Protein AF-A0A7W1BLL1-F1 (afdb_monomer_lite)

Radius of gyration: 25.17 Å; chains: 1; bounding box: 63×31×67 Å

Secondary structure (DSSP, 8-state):
-HHHHHHHHHHHHHHHHHTSSHHHHHHHHHHHHHHHHHHHHHHHHHHHT-HHHHHHHS-TT-EEE-TTS-EEE--TTTTTT-HHHHHHHHHHHHHHHHTTTTTT--

Structure (mmCIF, N/CA/C/O backbone):
data_AF-A0A7W1BLL1-F1
#
_entry.id   AF-A0A7W1BLL1-F1
#
loop_
_atom_site.group_PDB
_atom_site.id
_atom_site.type_symbol
_atom_site.label_atom_id
_atom_site.label_alt_id
_atom_site.label_comp_id
_atom_site.label_asym_id
_atom_site.label_entity_id
_atom_site.label_seq_id
_atom_site.pdbx_PDB_ins_code
_atom_site.Cartn_x
_atom_site.Cartn_y
_atom_site.Cartn_z
_atom_site.occupancy
_atom_site.B_iso_or_equiv
_atom_site.auth_seq_id
_atom_site.auth_comp_id
_atom_site.auth_asym_id
_atom_site.auth_atom_id
_atom_site.pdbx_PDB_model_num
ATOM 1 N N . MET A 1 1 ? -47.502 3.746 47.857 1.00 53.97 1 MET A N 1
ATOM 2 C CA . MET A 1 1 ? -46.452 2.734 47.582 1.00 53.97 1 MET A CA 1
ATOM 3 C C . MET A 1 1 ? -46.431 2.256 46.126 1.00 53.97 1 MET A C 1
ATOM 5 O O . MET A 1 1 ? -45.357 2.237 45.549 1.00 53.97 1 MET A O 1
ATOM 9 N N . LYS A 1 2 ? -47.574 1.952 45.485 1.00 60.31 2 LYS A N 1
ATOM 10 C CA . LYS A 1 2 ? -47.631 1.492 44.075 1.00 60.31 2 LYS A CA 1
ATOM 11 C C . LYS A 1 2 ? -47.015 2.466 43.050 1.00 60.31 2 LYS A C 1
ATOM 13 O O . LYS A 1 2 ? 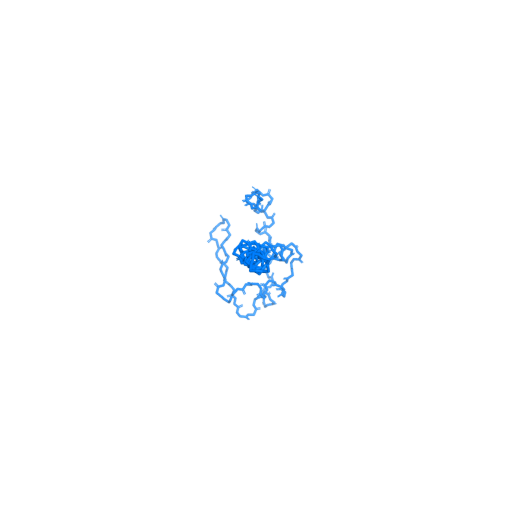-46.294 2.031 42.167 1.00 60.31 2 LYS A O 1
ATOM 18 N N . HIS A 1 3 ? -47.225 3.776 43.202 1.00 55.72 3 HIS A N 1
ATOM 19 C CA . HIS A 1 3 ? -46.685 4.794 42.281 1.00 55.72 3 HIS A CA 1
ATOM 20 C C . HIS A 1 3 ? -45.154 4.918 42.301 1.00 55.72 3 HIS A C 1
ATOM 22 O O . HIS A 1 3 ? -44.559 5.238 41.279 1.00 55.72 3 HIS A O 1
ATOM 28 N N . ILE A 1 4 ? -44.519 4.615 43.438 1.00 73.75 4 ILE A N 1
ATOM 29 C CA . ILE A 1 4 ? -43.055 4.655 43.574 1.00 73.75 4 ILE A CA 1
ATOM 30 C C . ILE A 1 4 ? -42.427 3.527 42.746 1.00 73.75 4 ILE A C 1
ATOM 32 O O . ILE A 1 4 ? -41.436 3.751 42.065 1.00 73.75 4 ILE A O 1
ATOM 36 N N . ILE A 1 5 ? -43.067 2.353 42.722 1.00 76.50 5 ILE A N 1
ATOM 37 C CA . ILE A 1 5 ? -42.610 1.180 41.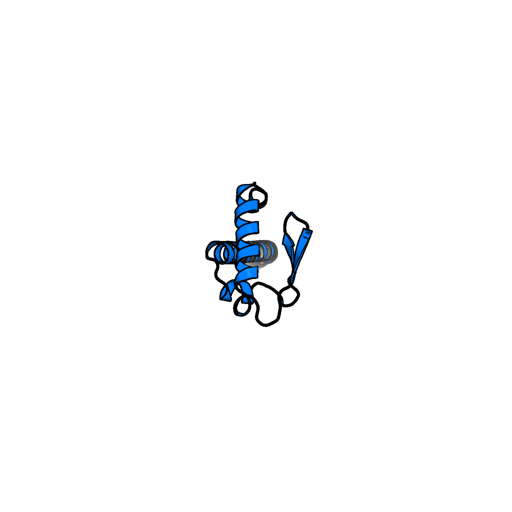964 1.00 76.50 5 ILE A CA 1
ATOM 38 C C . ILE A 1 5 ? -42.666 1.442 40.448 1.00 76.50 5 ILE A C 1
ATOM 40 O O . ILE A 1 5 ? -41.747 1.070 39.719 1.00 76.50 5 ILE A O 1
ATOM 44 N N . TYR A 1 6 ? -43.708 2.128 39.966 1.00 80.12 6 TYR A N 1
ATOM 45 C CA . TYR A 1 6 ? -43.817 2.491 38.547 1.00 80.12 6 TYR A CA 1
ATOM 46 C C . TYR A 1 6 ? -42.775 3.529 38.124 1.00 80.12 6 TYR A C 1
ATOM 48 O O . TYR A 1 6 ? -42.204 3.412 37.043 1.00 80.12 6 TYR A O 1
ATOM 56 N N . LEU A 1 7 ? -42.486 4.508 38.987 1.00 73.06 7 LEU A N 1
ATOM 57 C CA . LEU A 1 7 ? -41.458 5.516 38.723 1.00 73.06 7 LEU A CA 1
ATOM 58 C C . LEU A 1 7 ? -40.061 4.894 38.650 1.00 73.06 7 LEU A C 1
ATOM 60 O O . LEU A 1 7 ? -39.301 5.233 37.748 1.00 73.06 7 LEU A O 1
ATOM 64 N N . THR A 1 8 ? -39.741 3.941 39.531 1.00 75.00 8 THR A N 1
ATOM 65 C CA . THR A 1 8 ? -38.453 3.232 39.484 1.00 75.00 8 THR A CA 1
ATOM 66 C C . THR A 1 8 ? -38.345 2.288 38.287 1.00 75.00 8 THR A C 1
ATOM 68 O O . THR A 1 8 ? -37.276 2.161 37.703 1.00 75.00 8 THR A O 1
ATOM 71 N N . ALA A 1 9 ? -39.439 1.641 37.877 1.00 74.69 9 ALA A N 1
ATOM 72 C CA . ALA A 1 9 ? -39.433 0.786 36.689 1.00 74.69 9 ALA A CA 1
ATOM 73 C C . ALA A 1 9 ? -39.242 1.599 35.395 1.00 74.69 9 ALA A C 1
ATOM 75 O O . ALA A 1 9 ? -38.509 1.181 34.499 1.00 74.69 9 ALA A O 1
ATOM 76 N N . LEU A 1 10 ? -39.856 2.785 35.315 1.00 76.38 10 LEU A N 1
ATOM 77 C CA . LEU A 1 10 ? -39.763 3.672 34.156 1.00 76.38 10 LEU A CA 1
ATOM 78 C C . LEU A 1 10 ? -38.353 4.256 33.982 1.00 76.38 10 LEU A C 1
ATOM 80 O O . LEU A 1 10 ? -37.846 4.312 32.863 1.00 76.38 10 LEU A O 1
ATOM 84 N N . THR A 1 11 ? -37.697 4.657 35.075 1.00 75.62 11 THR A N 1
ATOM 85 C CA . THR A 1 11 ? -36.327 5.194 35.016 1.00 75.62 11 THR A CA 1
ATOM 86 C C . THR A 1 11 ? -35.308 4.127 34.625 1.00 75.62 11 THR A C 1
ATOM 88 O O . THR A 1 11 ? -34.411 4.405 33.831 1.00 75.62 11 THR A O 1
ATOM 91 N N . VAL A 1 12 ? -35.474 2.892 35.107 1.00 74.19 12 VAL A N 1
ATOM 92 C CA . VAL A 1 12 ? -34.627 1.756 34.710 1.00 74.19 12 VAL A CA 1
ATOM 93 C C . VAL A 1 12 ? -34.828 1.409 33.231 1.00 74.19 12 VAL A C 1
ATOM 95 O O . VAL A 1 12 ? -33.847 1.215 32.517 1.00 74.19 12 VAL A O 1
ATOM 98 N N . ALA A 1 13 ? -36.067 1.414 32.731 1.00 69.94 13 ALA A N 1
ATOM 99 C CA . ALA A 1 13 ? -36.345 1.179 31.312 1.00 69.94 13 ALA A CA 1
ATOM 100 C C . ALA A 1 13 ? -35.713 2.252 30.397 1.00 69.94 13 ALA A C 1
ATOM 102 O O . ALA A 1 13 ? -35.126 1.924 29.365 1.00 69.94 13 ALA A O 1
ATOM 103 N N . LEU A 1 14 ? -35.760 3.526 30.803 1.00 67.12 14 LEU A N 1
ATOM 104 C CA . LEU A 1 14 ? -35.145 4.644 30.074 1.00 67.12 14 LEU A CA 1
ATOM 105 C C . LEU A 1 14 ? -33.609 4.594 30.054 1.00 67.12 14 LEU A C 1
ATOM 107 O O . LEU A 1 14 ? -33.000 5.038 29.080 1.00 67.12 14 LEU A O 1
ATOM 111 N N . LEU A 1 15 ? -32.978 4.053 31.098 1.00 62.59 15 LEU A N 1
ATOM 112 C CA . LEU A 1 15 ? -31.526 3.844 31.152 1.00 62.59 15 LEU A CA 1
ATOM 113 C C . LEU A 1 15 ? -31.070 2.711 30.221 1.00 62.59 15 LEU A C 1
ATOM 115 O O . LEU A 1 15 ? -30.031 2.833 29.575 1.00 62.59 15 LEU A O 1
ATOM 119 N N . ILE A 1 16 ? -31.859 1.640 30.098 1.00 62.88 16 ILE A N 1
ATOM 120 C CA . ILE A 1 16 ? -31.537 0.494 29.230 1.00 62.88 16 ILE A CA 1
ATOM 121 C C . ILE A 1 16 ? -31.655 0.875 27.743 1.00 62.88 16 ILE A C 1
ATOM 123 O O . ILE A 1 16 ? -30.810 0.481 26.941 1.00 62.88 16 ILE A O 1
ATOM 127 N N . CYS A 1 17 ? -32.638 1.705 27.373 1.00 57.16 17 CYS A N 1
ATOM 128 C CA . CYS A 1 17 ? -32.814 2.163 25.988 1.00 57.16 17 CYS A CA 1
ATOM 129 C C . CYS A 1 17 ? -31.678 3.070 25.478 1.00 57.16 17 CYS A C 1
ATOM 131 O O . CYS A 1 17 ? -31.379 3.050 24.286 1.00 57.16 17 CYS A O 1
ATOM 133 N N . GLN A 1 18 ? -31.017 3.838 26.350 1.00 57.47 18 GLN A N 1
ATOM 134 C CA . GLN A 1 18 ? -29.923 4.736 25.946 1.00 57.47 18 GLN A CA 1
ATOM 135 C C . GLN A 1 18 ? -28.600 4.004 25.668 1.00 57.47 18 GLN A C 1
ATOM 137 O O . GLN A 1 18 ? -27.760 4.513 24.931 1.00 57.47 18 GLN A O 1
ATOM 142 N N . GLY A 1 19 ? -28.413 2.793 26.206 1.00 53.47 19 GLY A N 1
ATOM 143 C CA . GLY A 1 19 ? -27.195 2.002 25.994 1.00 53.47 19 GLY A CA 1
ATOM 144 C C . GLY A 1 19 ? -27.099 1.330 24.618 1.00 53.47 19 GLY A C 1
ATOM 145 O O . GLY A 1 19 ? -26.008 0.958 24.196 1.00 53.47 19 GLY A O 1
ATOM 146 N N . GLN A 1 20 ? -28.217 1.178 23.900 1.00 53.75 20 GLN A N 1
ATOM 147 C CA . GLN A 1 20 ? -28.261 0.402 22.652 1.00 53.75 20 GLN A CA 1
ATOM 148 C C . GLN A 1 20 ? -28.030 1.238 21.384 1.00 53.75 20 GLN A C 1
ATOM 150 O O . GLN A 1 20 ? -27.748 0.675 20.329 1.00 53.75 20 GLN A O 1
ATOM 155 N N . GLN A 1 21 ? -28.113 2.569 21.463 1.00 49.00 21 GLN A N 1
ATOM 156 C CA . GLN A 1 21 ? -28.053 3.432 20.276 1.00 49.00 21 GLN A CA 1
ATOM 157 C C . GLN A 1 21 ? -26.619 3.807 19.858 1.00 49.00 21 GLN A C 1
ATOM 159 O O . GLN A 1 21 ? -26.383 4.161 18.705 1.00 49.00 21 GLN A O 1
ATOM 164 N N . SER A 1 22 ? -25.640 3.653 20.755 1.00 50.56 22 SER A N 1
ATOM 165 C CA . SER A 1 22 ? -24.234 4.013 20.502 1.00 50.56 22 SER A CA 1
ATOM 166 C C . SER A 1 22 ? -23.428 2.944 19.751 1.00 50.56 22 SER A C 1
ATOM 168 O O . SER A 1 22 ? -22.353 3.242 19.236 1.00 50.56 22 SER A O 1
ATOM 170 N N . ALA A 1 23 ? -23.919 1.702 19.661 1.00 52.34 23 ALA A N 1
ATOM 171 C CA . ALA A 1 23 ? -23.159 0.595 19.070 1.00 52.34 23 ALA A CA 1
ATOM 172 C C . ALA A 1 23 ? -23.101 0.638 17.530 1.00 52.34 23 ALA A C 1
ATOM 174 O O . ALA A 1 23 ? -22.123 0.191 16.939 1.00 52.34 23 ALA A O 1
ATOM 175 N N . VAL A 1 24 ? -24.122 1.199 16.872 1.00 49.81 24 VAL A N 1
ATOM 176 C CA . VAL A 1 24 ? -24.225 1.204 15.400 1.00 49.81 24 VAL A CA 1
ATOM 177 C C . VAL A 1 24 ? -23.370 2.310 14.766 1.00 49.81 24 VAL A C 1
ATOM 179 O O . VAL A 1 24 ? -22.735 2.074 13.746 1.00 49.81 24 VAL A O 1
ATOM 182 N N . LEU A 1 25 ? -23.268 3.483 15.403 1.00 50.16 25 LEU A N 1
ATOM 183 C CA . LEU A 1 25 ? -22.439 4.602 14.919 1.00 50.16 25 LEU A CA 1
ATOM 184 C C . LEU A 1 25 ? -20.939 4.429 15.251 1.00 50.16 25 LEU A C 1
ATOM 186 O O . LEU A 1 25 ? -20.066 4.928 14.538 1.00 50.16 25 LEU A O 1
ATOM 190 N N . GLY A 1 26 ? -20.620 3.697 16.325 1.00 52.94 26 GLY A N 1
ATOM 191 C CA . GLY A 1 26 ? -19.240 3.381 16.712 1.00 52.94 26 GLY A CA 1
ATOM 192 C C . GLY A 1 26 ? -18.555 2.360 15.795 1.00 52.94 26 GLY A C 1
ATOM 193 O O . GLY A 1 26 ? -17.343 2.408 15.618 1.00 52.94 26 GLY A O 1
ATOM 194 N N . ALA A 1 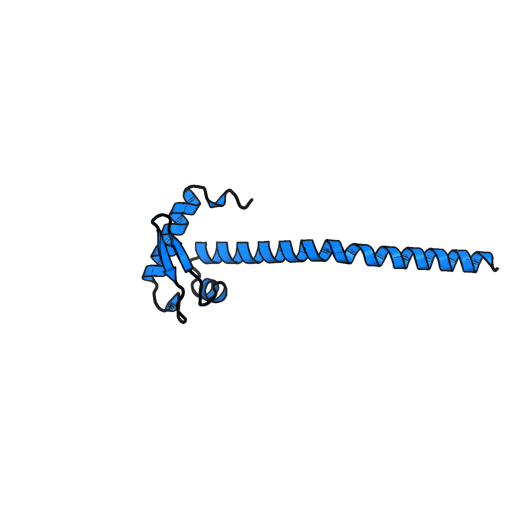27 ? -19.320 1.452 15.184 1.00 58.34 27 ALA A N 1
ATOM 195 C CA . ALA A 1 27 ? -18.772 0.424 14.301 1.00 58.34 27 ALA A CA 1
ATOM 196 C C . ALA A 1 27 ? -18.293 0.999 12.957 1.00 58.34 27 ALA A C 1
ATOM 198 O O . ALA A 1 27 ? -17.196 0.679 12.508 1.00 58.34 27 ALA A O 1
ATOM 199 N N . GLU A 1 28 ? -19.074 1.891 12.340 1.00 60.56 28 GLU A N 1
ATOM 200 C CA . GLU A 1 28 ? -18.708 2.531 11.069 1.00 60.56 28 GLU A CA 1
ATOM 201 C C . GLU A 1 28 ? -17.448 3.401 11.227 1.00 60.56 28 GLU A C 1
ATOM 203 O O . GLU A 1 28 ? -16.488 3.269 10.466 1.00 60.56 28 GLU A O 1
ATOM 208 N N . SER A 1 29 ? -17.392 4.198 12.298 1.00 69.81 29 SER A N 1
ATOM 209 C CA . SER A 1 29 ? -16.218 5.015 12.634 1.00 69.81 29 SER A CA 1
ATOM 210 C C . SER A 1 29 ? -14.976 4.183 12.978 1.00 69.81 29 SER A C 1
ATOM 212 O O . SER A 1 29 ? -13.869 4.561 12.590 1.00 69.81 29 SER A O 1
ATOM 214 N N . ALA A 1 30 ? -15.135 3.027 13.632 1.00 75.12 30 ALA A N 1
ATOM 215 C CA . ALA A 1 30 ? -14.032 2.097 13.869 1.00 75.12 30 ALA A CA 1
ATOM 216 C C . ALA A 1 30 ? -13.467 1.541 12.552 1.00 75.12 30 ALA A C 1
ATOM 218 O O . ALA A 1 30 ? -12.254 1.579 12.344 1.00 75.12 30 ALA A O 1
ATOM 219 N N . THR A 1 31 ? -14.331 1.115 11.624 1.00 83.06 31 THR A N 1
ATOM 220 C CA . THR A 1 31 ? -13.882 0.610 10.316 1.00 83.06 31 THR A CA 1
ATOM 221 C C . THR A 1 31 ? -13.194 1.686 9.474 1.00 83.06 31 THR A C 1
ATOM 223 O O . THR A 1 31 ? -12.159 1.426 8.862 1.00 83.06 31 THR A O 1
ATOM 226 N N . GLU A 1 32 ? -13.698 2.925 9.481 1.00 86.81 32 GLU A N 1
ATOM 227 C CA . GLU A 1 32 ? -13.052 4.039 8.781 1.00 86.81 32 GLU A CA 1
ATOM 228 C C . GLU A 1 32 ? -11.659 4.327 9.361 1.00 86.81 32 GLU A C 1
ATOM 230 O O . GLU A 1 32 ? -10.687 4.542 8.629 1.00 86.81 32 GLU A O 1
ATOM 235 N N . GLN A 1 33 ? -11.544 4.299 10.689 1.00 86.12 33 GLN A N 1
ATOM 236 C CA . GLN A 1 33 ? -10.284 4.525 11.378 1.00 86.12 33 GLN A CA 1
ATOM 237 C C . GLN A 1 33 ? -9.261 3.422 11.078 1.00 86.12 33 GLN A C 1
ATOM 239 O O . GLN A 1 33 ? -8.091 3.734 10.849 1.00 86.12 33 GLN A O 1
ATOM 244 N N . GLU A 1 34 ? -9.688 2.163 11.000 1.00 87.38 34 GLU A N 1
ATOM 245 C CA . GLU A 1 34 ? -8.842 1.038 10.589 1.00 87.38 34 GLU A CA 1
ATOM 246 C C . GLU A 1 34 ? -8.335 1.196 9.152 1.00 87.38 34 GLU A C 1
ATOM 248 O O . GLU A 1 34 ? -7.135 1.055 8.897 1.00 87.38 34 GLU A O 1
ATOM 253 N N . VAL A 1 35 ? -9.209 1.573 8.211 1.00 88.81 35 VAL A N 1
ATOM 254 C CA . VAL A 1 35 ? -8.816 1.831 6.815 1.00 88.81 35 VAL A CA 1
ATOM 255 C C . VAL A 1 35 ? -7.815 2.982 6.740 1.00 88.81 35 VAL A C 1
ATOM 257 O O . VAL A 1 35 ? -6.801 2.885 6.043 1.00 88.81 35 VAL A O 1
ATOM 260 N N . ARG A 1 36 ? -8.051 4.063 7.492 1.00 89.62 36 ARG A N 1
ATOM 261 C CA . ARG A 1 36 ? -7.140 5.211 7.555 1.00 89.62 36 ARG A CA 1
ATOM 262 C C . ARG A 1 36 ? -5.769 4.808 8.095 1.00 89.62 36 ARG A C 1
ATOM 264 O O . ARG A 1 36 ? -4.752 5.186 7.519 1.00 89.62 36 ARG A O 1
ATOM 271 N N . GLN A 1 37 ? -5.728 4.008 9.157 1.00 91.19 37 GLN A N 1
ATOM 272 C CA . GLN A 1 37 ? -4.481 3.495 9.726 1.00 91.19 37 GLN A CA 1
ATOM 273 C C . GLN A 1 37 ? -3.742 2.566 8.755 1.00 91.19 37 GLN A C 1
ATOM 275 O O . GLN A 1 37 ? -2.528 2.700 8.584 1.00 91.19 37 GLN A O 1
ATOM 280 N N . ALA A 1 38 ? -4.458 1.666 8.076 1.00 88.06 38 ALA A N 1
ATOM 281 C CA . ALA A 1 38 ? -3.882 0.788 7.063 1.00 88.06 38 ALA A CA 1
ATOM 282 C C . ALA A 1 38 ? -3.284 1.591 5.894 1.00 88.06 38 ALA A C 1
ATOM 284 O O . ALA A 1 38 ? -2.173 1.300 5.439 1.00 88.06 38 ALA A O 1
ATOM 285 N N . LEU A 1 39 ? -3.973 2.650 5.456 1.00 89.56 39 LEU A N 1
ATOM 286 C CA . LEU A 1 39 ? -3.498 3.540 4.402 1.00 89.56 39 LEU A CA 1
ATOM 287 C C . LEU A 1 39 ? -2.240 4.314 4.819 1.00 89.56 39 LEU A C 1
ATOM 289 O O . LEU A 1 39 ? -1.302 4.419 4.029 1.00 89.56 39 LEU A O 1
ATOM 293 N N . GLU A 1 40 ? -2.180 4.824 6.049 1.00 90.88 40 GLU A N 1
ATOM 294 C CA . GLU A 1 40 ? -0.987 5.515 6.556 1.00 90.88 40 GLU A CA 1
ATOM 295 C C . GLU A 1 40 ? 0.208 4.575 6.731 1.00 90.88 40 GLU A C 1
ATOM 297 O O . GLU A 1 40 ? 1.337 4.925 6.369 1.00 90.88 40 GLU A O 1
ATOM 302 N N . LYS A 1 41 ? -0.029 3.344 7.199 1.00 91.31 41 LYS A N 1
ATOM 303 C CA . LYS A 1 41 ? 1.005 2.304 7.255 1.00 91.31 41 LYS A CA 1
ATOM 304 C C . LYS A 1 41 ? 1.557 2.013 5.859 1.00 91.31 41 LYS A C 1
ATOM 306 O O . LYS A 1 41 ? 2.772 1.978 5.675 1.00 91.31 41 LYS A O 1
ATOM 311 N N . TYR A 1 42 ? 0.679 1.883 4.864 1.00 88.38 42 TYR A N 1
ATOM 312 C CA . TYR A 1 42 ? 1.071 1.693 3.468 1.00 88.38 42 TYR A CA 1
ATOM 313 C C . TYR A 1 42 ? 1.880 2.876 2.914 1.00 88.38 42 TYR A C 1
ATOM 315 O O . TYR A 1 42 ? 2.947 2.676 2.329 1.00 88.38 42 TYR A O 1
ATOM 323 N N . ARG A 1 43 ? 1.423 4.116 3.139 1.00 86.56 43 ARG A N 1
ATOM 324 C CA . ARG A 1 43 ? 2.138 5.338 2.726 1.00 86.56 43 ARG A CA 1
ATOM 325 C C . ARG A 1 43 ? 3.538 5.393 3.328 1.00 86.56 43 ARG A C 1
ATOM 327 O O . ARG A 1 43 ? 4.508 5.629 2.609 1.00 86.56 43 ARG A O 1
ATOM 334 N N . THR A 1 44 ? 3.642 5.131 4.625 1.00 89.50 44 THR A N 1
ATOM 335 C CA . THR A 1 44 ? 4.914 5.130 5.353 1.00 89.50 44 THR A CA 1
ATOM 336 C C . THR A 1 44 ? 5.858 4.059 4.812 1.00 89.50 44 THR A C 1
ATOM 338 O O . THR A 1 44 ? 7.023 4.351 4.540 1.00 89.50 44 THR A O 1
ATOM 341 N N . ALA A 1 45 ? 5.354 2.847 4.568 1.00 88.56 45 ALA A N 1
ATOM 342 C CA . ALA A 1 45 ? 6.142 1.753 4.008 1.00 88.56 45 ALA A CA 1
ATOM 343 C C . ALA A 1 45 ? 6.685 2.080 2.605 1.00 88.56 45 ALA A C 1
ATOM 345 O O . ALA A 1 45 ? 7.849 1.811 2.307 1.00 88.56 45 ALA A O 1
ATOM 346 N N . LEU A 1 46 ? 5.887 2.740 1.756 1.00 84.56 46 LEU A N 1
ATOM 347 C CA . LEU A 1 46 ? 6.341 3.211 0.445 1.00 84.56 46 LEU A CA 1
ATOM 348 C C . LEU A 1 46 ? 7.425 4.291 0.548 1.00 84.56 46 LEU A C 1
ATOM 350 O O . LEU A 1 46 ? 8.439 4.208 -0.146 1.00 84.56 46 LEU A O 1
ATOM 354 N N . VAL A 1 47 ? 7.233 5.303 1.399 1.00 84.31 47 VAL A N 1
ATOM 355 C CA . VAL A 1 47 ? 8.197 6.406 1.568 1.00 84.31 47 VAL A CA 1
ATOM 356 C C . VAL A 1 47 ? 9.530 5.886 2.103 1.00 84.31 47 VAL A C 1
ATOM 358 O O . VAL A 1 47 ? 10.585 6.215 1.556 1.00 84.31 47 VAL A O 1
ATOM 361 N N . ASN A 1 48 ? 9.474 5.017 3.111 1.00 86.81 48 ASN A N 1
ATOM 362 C CA . ASN A 1 48 ? 10.653 4.441 3.754 1.00 86.81 48 ASN A CA 1
ATOM 363 C C . ASN A 1 48 ? 11.278 3.289 2.957 1.00 86.81 48 ASN A C 1
ATOM 365 O O . ASN A 1 48 ? 12.339 2.797 3.332 1.00 86.81 48 ASN A O 1
ATOM 369 N N . ARG A 1 49 ? 10.659 2.879 1.840 1.00 82.69 49 ARG A N 1
ATOM 370 C CA . ARG A 1 49 ? 11.079 1.722 1.033 1.00 82.69 49 ARG A CA 1
ATOM 371 C C . ARG A 1 49 ? 11.156 0.431 1.858 1.00 82.69 49 ARG A C 1
ATOM 373 O O . ARG A 1 49 ? 12.030 -0.404 1.629 1.00 82.69 49 ARG A O 1
ATOM 380 N N . ASP A 1 50 ? 10.242 0.287 2.811 1.00 87.75 50 ASP A N 1
ATOM 381 C CA . ASP A 1 50 ? 10.164 -0.843 3.732 1.00 87.75 50 ASP A CA 1
ATOM 382 C C . ASP A 1 50 ? 9.600 -2.072 3.006 1.00 87.75 50 ASP A C 1
ATOM 384 O O . ASP A 1 50 ? 8.395 -2.326 2.978 1.00 87.75 50 ASP A O 1
ATOM 388 N N . ALA A 1 51 ? 10.501 -2.800 2.347 1.00 82.75 51 ALA A N 1
ATOM 389 C CA . ALA A 1 51 ? 10.183 -3.984 1.562 1.00 82.75 51 ALA A CA 1
ATOM 390 C C . ALA A 1 51 ? 9.441 -5.074 2.368 1.00 82.75 51 ALA A C 1
ATOM 392 O O . ALA A 1 51 ? 8.401 -5.519 1.881 1.00 82.75 51 ALA A O 1
ATOM 393 N N . PRO A 1 52 ? 9.884 -5.463 3.582 1.00 86.50 52 PRO A N 1
ATOM 394 C CA . PRO A 1 52 ? 9.161 -6.425 4.417 1.00 86.50 52 PRO A CA 1
ATOM 395 C C . PRO A 1 52 ? 7.721 -6.010 4.729 1.00 86.50 52 PRO A C 1
ATOM 397 O O . PRO A 1 52 ? 6.803 -6.822 4.619 1.00 86.50 52 PRO A O 1
ATOM 400 N N . THR A 1 53 ? 7.491 -4.741 5.076 1.00 88.31 53 THR A N 1
ATOM 401 C CA . THR A 1 53 ? 6.129 -4.261 5.351 1.00 88.31 53 THR A CA 1
ATOM 402 C C . THR A 1 53 ? 5.272 -4.245 4.083 1.00 88.31 53 THR A C 1
ATOM 404 O O . THR A 1 53 ? 4.102 -4.624 4.126 1.00 88.31 53 THR A O 1
ATOM 407 N N . LEU A 1 54 ? 5.835 -3.857 2.934 1.00 85.75 54 LEU A N 1
ATOM 408 C CA . LEU A 1 54 ? 5.127 -3.901 1.648 1.00 85.75 54 LEU A CA 1
ATOM 409 C C . LEU A 1 54 ? 4.780 -5.337 1.220 1.00 85.75 54 LEU A C 1
ATOM 411 O O . LEU A 1 54 ? 3.712 -5.551 0.654 1.00 85.75 54 LEU A O 1
ATOM 415 N N . GLU A 1 55 ? 5.634 -6.317 1.527 1.00 84.50 55 GLU A N 1
ATOM 416 C CA . GLU A 1 55 ? 5.385 -7.743 1.269 1.00 84.50 55 GLU A CA 1
ATOM 417 C C . GLU A 1 55 ? 4.159 -8.267 2.021 1.00 84.50 55 GLU A C 1
ATOM 419 O O . GLU A 1 55 ? 3.390 -9.050 1.465 1.00 84.50 55 GLU A O 1
ATOM 424 N N . GLN A 1 56 ? 3.964 -7.799 3.257 1.00 87.75 56 GLN A N 1
ATOM 425 C CA . GL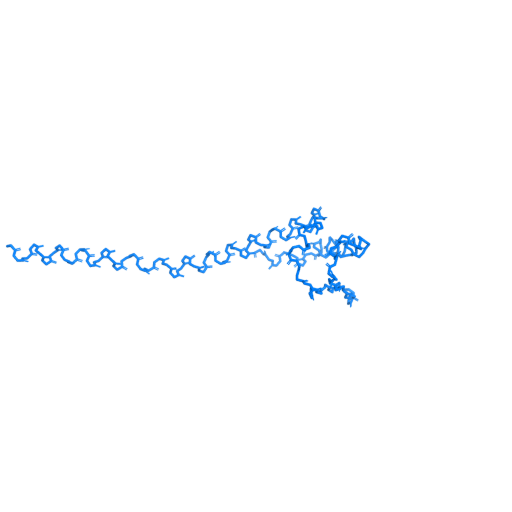N A 1 56 ? 2.817 -8.152 4.096 1.00 87.75 56 GLN A CA 1
ATOM 426 C C . GLN A 1 56 ? 1.529 -7.437 3.674 1.00 87.75 56 GLN A C 1
ATOM 428 O O . GLN A 1 56 ? 0.446 -7.992 3.823 1.00 87.75 56 GLN A O 1
ATOM 433 N N . ILE A 1 57 ? 1.633 -6.194 3.190 1.00 88.06 57 ILE A N 1
ATOM 434 C CA . ILE A 1 57 ? 0.466 -5.395 2.786 1.00 88.06 57 ILE A CA 1
ATOM 435 C C . ILE A 1 57 ? -0.063 -5.837 1.417 1.00 88.06 57 ILE A C 1
ATOM 437 O O . ILE A 1 57 ? -1.271 -5.816 1.188 1.00 88.06 57 ILE A O 1
ATOM 441 N N . TRP A 1 58 ? 0.817 -6.204 0.487 1.00 87.69 58 TRP A N 1
ATOM 442 C CA . TRP A 1 58 ? 0.406 -6.627 -0.848 1.00 87.69 58 TRP A CA 1
ATOM 443 C C . TRP A 1 58 ? -0.018 -8.090 -0.878 1.00 87.69 58 TRP A C 1
ATOM 445 O O . TRP A 1 58 ? 0.702 -8.969 -0.412 1.00 87.69 58 TRP A O 1
ATOM 455 N N . THR A 1 59 ? -1.148 -8.362 -1.519 1.00 87.31 59 THR A N 1
ATOM 456 C CA . THR A 1 59 ? -1.588 -9.721 -1.843 1.00 87.31 59 THR A CA 1
ATOM 457 C C . THR A 1 59 ? -0.711 -10.329 -2.937 1.00 87.31 59 THR A C 1
ATOM 459 O O . THR A 1 59 ? -0.103 -9.610 -3.730 1.00 87.31 59 THR A O 1
ATOM 462 N N . ASP A 1 60 ? -0.640 -11.657 -3.010 1.00 84.31 60 ASP A N 1
ATOM 463 C CA . ASP A 1 60 ? 0.206 -12.378 -3.981 1.00 84.31 60 ASP A CA 1
ATOM 464 C C . ASP A 1 60 ? -0.189 -12.156 -5.448 1.00 84.31 60 ASP A C 1
ATOM 466 O O . ASP A 1 60 ? 0.612 -12.359 -6.357 1.00 84.31 60 ASP A O 1
ATOM 470 N N . ASP A 1 61 ? -1.406 -11.684 -5.693 1.00 85.69 61 ASP A N 1
ATOM 471 C CA . ASP A 1 61 ? -1.923 -11.289 -7.001 1.00 85.69 61 ASP A CA 1
ATOM 472 C C . ASP A 1 61 ? -1.858 -9.773 -7.263 1.00 85.69 61 ASP A C 1
ATOM 474 O O . ASP A 1 61 ? -2.292 -9.310 -8.323 1.00 85.69 61 ASP A O 1
ATOM 478 N N . TYR A 1 62 ? -1.271 -8.999 -6.345 1.00 85.62 62 TYR A N 1
ATOM 479 C CA . TYR A 1 62 ? -1.160 -7.551 -6.471 1.00 85.62 62 TYR A CA 1
ATOM 480 C C . TYR A 1 62 ? -0.509 -7.154 -7.798 1.00 85.62 62 TYR A C 1
ATOM 482 O O . TYR A 1 62 ? 0.573 -7.628 -8.150 1.00 85.62 62 TYR A O 1
ATOM 490 N N . THR A 1 63 ? -1.161 -6.246 -8.523 1.00 86.06 63 THR A N 1
ATOM 491 C CA . THR A 1 63 ? -0.669 -5.716 -9.796 1.00 86.06 63 THR A CA 1
ATOM 492 C C . THR A 1 63 ? -0.609 -4.193 -9.739 1.00 86.06 63 THR A C 1
ATOM 494 O O . THR A 1 63 ? -1.604 -3.523 -9.475 1.00 86.06 63 THR A O 1
ATOM 497 N N . PHE A 1 64 ? 0.567 -3.630 -10.006 1.00 84.00 64 PHE A N 1
ATOM 498 C CA . PHE A 1 64 ? 0.808 -2.197 -10.110 1.00 84.00 64 PHE A CA 1
ATOM 499 C C . PHE A 1 64 ? 0.988 -1.801 -11.572 1.00 84.00 64 PHE A C 1
ATOM 501 O O . PHE A 1 64 ? 1.847 -2.343 -12.261 1.00 84.00 64 PHE A O 1
ATOM 508 N N . THR A 1 65 ? 0.229 -0.809 -12.032 1.00 84.25 65 THR A N 1
ATOM 509 C CA . THR A 1 65 ? 0.388 -0.230 -13.371 1.00 84.25 65 THR A CA 1
ATOM 510 C C . THR A 1 65 ? 0.934 1.182 -13.245 1.00 84.25 65 THR A C 1
ATOM 512 O O . THR A 1 65 ? 0.366 2.006 -12.530 1.00 84.25 65 THR A O 1
ATOM 515 N N . ASN A 1 66 ? 2.040 1.484 -13.924 1.00 82.31 66 ASN A N 1
ATOM 516 C CA . ASN A 1 66 ? 2.575 2.842 -13.938 1.00 82.31 66 ASN A CA 1
ATOM 517 C C . ASN A 1 66 ? 1.825 3.752 -14.927 1.00 82.31 66 ASN A C 1
ATOM 519 O O . ASN A 1 66 ? 1.080 3.286 -15.786 1.00 82.31 66 ASN A O 1
ATOM 523 N N . GLY A 1 67 ? 2.079 5.063 -14.864 1.00 75.75 67 GLY A N 1
ATOM 524 C CA . GLY A 1 67 ? 1.456 6.042 -15.770 1.00 75.75 67 GLY A CA 1
ATOM 525 C C . GLY A 1 67 ? 1.797 5.870 -17.259 1.00 75.75 67 GLY A C 1
ATOM 526 O O . GLY A 1 67 ? 1.199 6.537 -18.092 1.00 75.75 67 GLY A O 1
ATOM 527 N N . GLY A 1 68 ? 2.741 4.989 -17.603 1.00 82.62 68 GLY A N 1
ATOM 528 C CA . GLY A 1 68 ? 3.058 4.602 -18.980 1.00 82.62 68 GLY A CA 1
ATOM 529 C C . GLY A 1 68 ? 2.426 3.273 -19.409 1.00 82.62 68 GLY A C 1
ATOM 530 O O . GLY A 1 68 ? 2.833 2.728 -20.430 1.00 82.62 68 GLY A O 1
ATOM 531 N N . GLY A 1 69 ? 1.509 2.706 -18.618 1.00 82.94 69 GLY A N 1
ATOM 532 C CA . GLY A 1 69 ? 0.818 1.451 -18.929 1.00 82.94 69 GLY A CA 1
ATOM 533 C C . GLY A 1 69 ? 1.637 0.177 -18.689 1.00 82.94 69 GLY A C 1
ATOM 534 O O . GLY A 1 69 ? 1.178 -0.912 -19.024 1.00 82.94 69 GLY A O 1
ATOM 535 N N . ARG A 1 70 ? 2.840 0.266 -18.101 1.00 82.62 70 ARG A N 1
ATOM 536 C CA . ARG A 1 70 ? 3.615 -0.931 -17.728 1.00 82.62 70 ARG A CA 1
ATOM 537 C C . ARG A 1 70 ? 3.078 -1.519 -16.432 1.00 82.62 70 ARG A C 1
ATOM 539 O O . ARG A 1 70 ? 2.972 -0.803 -15.436 1.00 82.62 70 ARG A O 1
ATOM 546 N N . GLN A 1 71 ? 2.816 -2.822 -16.456 1.00 83.69 71 GLN A N 1
ATOM 547 C CA . GLN A 1 71 ? 2.293 -3.584 -15.326 1.00 83.69 71 GLN A CA 1
ATOM 548 C C . GLN A 1 71 ? 3.399 -4.369 -14.613 1.00 83.69 71 GLN A C 1
ATOM 550 O O . GLN A 1 71 ? 4.300 -4.918 -15.248 1.00 83.69 71 GLN A O 1
ATOM 555 N N . PHE A 1 72 ? 3.300 -4.438 -13.291 1.00 79.62 72 PHE A N 1
ATOM 556 C CA . PHE A 1 72 ? 4.187 -5.164 -12.391 1.00 79.62 72 PHE A CA 1
ATOM 557 C C . PHE A 1 72 ? 3.320 -6.023 -11.477 1.00 79.62 72 PHE A C 1
ATOM 559 O O . PHE A 1 72 ? 2.452 -5.486 -10.801 1.00 79.62 72 PHE A O 1
ATOM 566 N N . ARG A 1 73 ? 3.544 -7.336 -11.444 1.00 82.31 73 ARG A N 1
ATOM 567 C CA . ARG A 1 73 ? 2.788 -8.265 -10.595 1.00 82.31 73 ARG A CA 1
ATOM 568 C C . ARG A 1 73 ? 3.657 -8.724 -9.427 1.00 82.31 73 ARG A C 1
ATOM 570 O O . ARG A 1 73 ? 4.838 -9.004 -9.635 1.00 82.31 73 ARG A O 1
ATOM 577 N N . LYS A 1 74 ? 3.086 -8.820 -8.223 1.00 72.94 74 LYS A N 1
ATOM 578 C CA . LYS A 1 74 ? 3.743 -9.466 -7.085 1.00 72.94 74 LYS A CA 1
ATOM 579 C C . LYS A 1 74 ? 3.969 -10.942 -7.424 1.00 72.94 74 LYS A C 1
ATOM 581 O O . LYS A 1 74 ? 3.114 -11.606 -8.003 1.00 72.94 74 LYS A O 1
ATOM 586 N N . LEU A 1 75 ? 5.155 -11.436 -7.099 1.00 68.00 75 LEU A N 1
ATOM 587 C CA . LEU A 1 75 ? 5.467 -12.863 -7.085 1.00 68.00 75 LEU A CA 1
ATOM 588 C C . LEU A 1 75 ? 5.687 -13.278 -5.628 1.00 68.00 75 LEU A C 1
ATOM 590 O O . LEU A 1 75 ? 5.971 -12.432 -4.786 1.00 68.00 75 LEU A O 1
ATOM 594 N N . SER A 1 76 ? 5.597 -14.566 -5.322 1.00 64.25 76 SER A N 1
ATOM 595 C CA . SER A 1 76 ? 5.615 -15.109 -3.951 1.00 64.25 76 SER A CA 1
ATOM 596 C C . SER A 1 76 ? 6.849 -14.773 -3.090 1.00 64.25 76 SER A C 1
ATOM 598 O O . SER A 1 76 ? 6.828 -15.039 -1.897 1.00 64.25 76 SER A O 1
ATOM 600 N N . ALA A 1 77 ? 7.911 -14.191 -3.658 1.00 60.84 77 ALA A N 1
ATOM 601 C CA . ALA A 1 77 ? 9.123 -13.755 -2.947 1.00 60.84 77 ALA A CA 1
ATOM 602 C C . ALA A 1 77 ? 9.425 -12.249 -3.133 1.00 60.84 77 ALA A C 1
ATOM 604 O O . ALA A 1 77 ? 10.572 -11.798 -3.044 1.00 60.84 77 ALA A O 1
ATOM 605 N N . TRP A 1 78 ? 8.425 -11.469 -3.536 1.00 61.03 78 TRP A N 1
ATOM 606 C CA . TRP A 1 78 ? 8.524 -10.044 -3.837 1.00 61.03 78 TRP A CA 1
ATOM 607 C C . TRP A 1 78 ? 8.149 -9.203 -2.607 1.00 61.03 78 TRP A C 1
ATOM 609 O O . TRP A 1 78 ? 7.059 -9.416 -2.079 1.00 61.03 78 TRP A O 1
ATOM 619 N N . PRO A 1 79 ? 8.942 -8.185 -2.206 1.00 55.94 79 PRO A N 1
ATOM 620 C CA . PRO A 1 79 ? 9.964 -7.478 -2.986 1.00 55.94 79 PRO A CA 1
ATOM 621 C C . PRO A 1 79 ? 11.420 -7.885 -2.708 1.00 55.94 79 PRO A C 1
ATOM 623 O O . PRO A 1 79 ? 12.334 -7.348 -3.340 1.00 55.94 79 PRO A O 1
ATOM 626 N N . THR A 1 80 ? 11.650 -8.833 -1.802 1.00 63.16 80 THR A N 1
ATOM 627 C CA . THR A 1 80 ? 12.994 -9.255 -1.374 1.00 63.16 80 THR A CA 1
ATOM 628 C C . THR A 1 80 ? 13.814 -9.880 -2.516 1.00 63.16 80 THR A C 1
ATOM 630 O O . THR A 1 80 ? 15.020 -9.660 -2.612 1.00 63.16 80 THR A O 1
ATOM 633 N N . SER A 1 81 ? 13.167 -10.587 -3.447 1.00 61.00 81 SER A N 1
ATOM 634 C CA . SER A 1 81 ? 13.830 -11.285 -4.564 1.00 61.00 81 SER A CA 1
ATOM 635 C C . SER A 1 81 ? 14.132 -10.428 -5.805 1.00 61.00 81 SER A C 1
ATOM 637 O O . SER A 1 81 ? 14.856 -10.887 -6.687 1.00 61.00 81 SER A O 1
ATOM 639 N N . ASN A 1 82 ? 13.616 -9.194 -5.919 1.00 71.62 82 ASN A N 1
ATOM 640 C CA . ASN A 1 82 ? 13.853 -8.354 -7.104 1.00 71.62 82 ASN A CA 1
ATOM 641 C C . ASN A 1 82 ? 13.812 -6.837 -6.783 1.00 71.62 82 ASN A C 1
ATOM 643 O O . ASN A 1 82 ? 12.856 -6.117 -7.084 1.00 71.62 82 ASN A O 1
ATOM 647 N N . PRO A 1 83 ? 14.905 -6.291 -6.219 1.00 72.25 83 PRO A N 1
ATOM 648 C CA . PRO A 1 83 ? 14.971 -4.895 -5.778 1.00 72.25 83 PRO A CA 1
ATOM 649 C C . PRO A 1 83 ? 14.931 -3.869 -6.926 1.00 72.25 83 PRO A C 1
ATOM 651 O O . PRO A 1 83 ? 14.661 -2.689 -6.696 1.00 72.25 83 PRO A O 1
ATOM 654 N N . ALA A 1 84 ? 15.206 -4.274 -8.172 1.00 75.81 84 ALA A N 1
ATOM 655 C CA . ALA A 1 84 ? 15.237 -3.368 -9.321 1.00 75.81 84 ALA A CA 1
ATOM 656 C C . ALA A 1 84 ? 13.832 -2.912 -9.733 1.00 75.81 84 ALA A C 1
ATOM 658 O O . ALA A 1 84 ? 13.598 -1.719 -9.939 1.00 75.81 84 ALA A O 1
ATOM 659 N N . GLN A 1 85 ? 12.880 -3.842 -9.791 1.00 73.94 85 GLN A N 1
ATOM 660 C CA . GLN A 1 85 ? 11.486 -3.497 -10.049 1.00 73.94 85 GLN A CA 1
ATOM 661 C C . GLN A 1 85 ? 10.875 -2.725 -8.855 1.00 73.94 85 GLN A C 1
ATOM 663 O O . GLN A 1 85 ? 10.117 -1.790 -9.091 1.00 73.94 85 GLN A O 1
ATOM 668 N N . LEU A 1 86 ? 11.276 -2.984 -7.595 1.00 77.44 86 LEU A N 1
ATOM 669 C CA . LEU A 1 86 ? 10.780 -2.240 -6.430 1.00 77.44 86 LEU A CA 1
ATOM 670 C C . LEU A 1 86 ? 11.233 -0.785 -6.540 1.00 77.44 86 LEU A C 1
ATOM 672 O O . LEU A 1 86 ? 10.429 0.132 -6.399 1.00 77.44 86 LEU A O 1
ATOM 676 N N . ARG A 1 87 ? 12.497 -0.555 -6.913 1.00 78.75 87 ARG A N 1
ATOM 677 C CA . ARG A 1 87 ? 12.989 0.788 -7.245 1.00 78.75 87 ARG A CA 1
ATOM 678 C C . ARG A 1 87 ? 12.206 1.431 -8.394 1.00 78.75 87 ARG A C 1
ATOM 680 O O . ARG A 1 87 ? 11.959 2.634 -8.342 1.00 78.75 87 ARG A O 1
ATOM 687 N N . SER A 1 88 ? 11.790 0.674 -9.411 1.00 80.56 88 SER A N 1
ATOM 688 C CA . SER A 1 88 ? 10.965 1.193 -10.514 1.00 80.56 88 SER A CA 1
ATOM 689 C C . SER A 1 88 ? 9.571 1.633 -10.046 1.00 80.56 88 SER A C 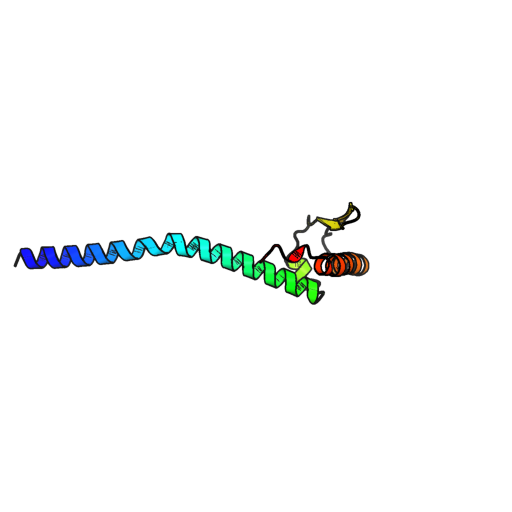1
ATOM 691 O O . SER A 1 88 ? 9.134 2.738 -10.372 1.00 80.56 88 SER A O 1
ATOM 693 N N . ILE A 1 89 ? 8.909 0.832 -9.208 1.00 78.19 89 ILE A N 1
ATOM 694 C CA . ILE A 1 89 ? 7.608 1.165 -8.611 1.00 78.19 89 ILE A CA 1
ATOM 695 C C . ILE A 1 89 ? 7.744 2.407 -7.725 1.00 78.19 89 ILE A C 1
ATOM 697 O O . ILE A 1 89 ? 7.054 3.400 -7.943 1.00 78.19 89 ILE A O 1
ATOM 701 N N . LEU A 1 90 ? 8.702 2.408 -6.794 1.00 78.50 90 LEU A N 1
ATOM 702 C CA . LEU A 1 90 ? 8.934 3.519 -5.866 1.00 78.50 90 LEU A CA 1
ATOM 703 C C . LEU A 1 90 ? 9.337 4.820 -6.586 1.00 78.50 90 LEU A C 1
ATOM 705 O O . LEU A 1 90 ? 8.899 5.910 -6.215 1.00 78.50 90 LEU A O 1
ATOM 709 N N . SER A 1 91 ? 10.152 4.740 -7.642 1.00 78.44 91 SER A N 1
ATOM 710 C CA . SER A 1 91 ? 10.532 5.917 -8.444 1.00 78.44 91 SER A CA 1
ATOM 711 C C . SER A 1 91 ? 9.375 6.458 -9.285 1.00 78.44 91 SER A C 1
ATOM 713 O O . SER A 1 91 ? 9.230 7.673 -9.411 1.00 78.44 91 SER A O 1
ATOM 715 N N . THR A 1 92 ? 8.514 5.582 -9.809 1.00 75.88 92 THR A N 1
ATOM 716 C CA . THR A 1 92 ? 7.263 5.991 -10.460 1.00 75.88 92 THR A CA 1
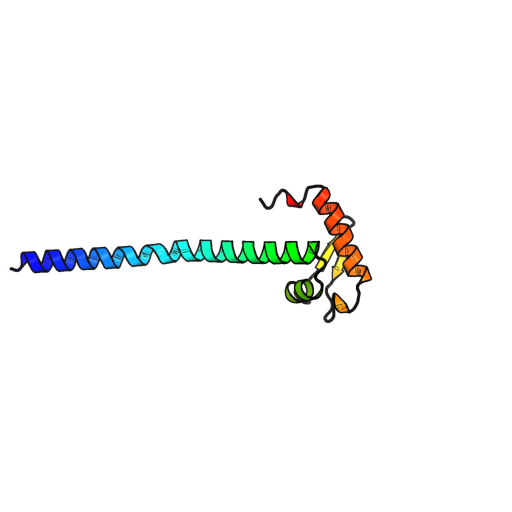ATOM 717 C C . THR A 1 92 ? 6.365 6.703 -9.455 1.00 75.88 92 THR A C 1
ATOM 719 O O . THR A 1 92 ? 5.883 7.797 -9.732 1.00 75.88 92 THR A O 1
ATOM 722 N N . TRP A 1 93 ? 6.205 6.123 -8.267 1.00 70.81 93 TRP A N 1
ATOM 723 C CA . TRP A 1 93 ? 5.332 6.646 -7.226 1.00 70.81 93 TRP A CA 1
ATOM 724 C C . TRP A 1 93 ? 5.799 8.019 -6.733 1.00 70.81 93 TRP A C 1
ATOM 726 O O . TRP A 1 93 ? 5.051 8.986 -6.773 1.00 70.81 93 TRP A O 1
ATOM 736 N N . THR A 1 94 ? 7.082 8.175 -6.396 1.00 66.69 94 THR A N 1
ATOM 737 C CA . THR A 1 94 ? 7.649 9.483 -6.003 1.00 66.69 94 THR A CA 1
ATOM 738 C C . THR A 1 94 ? 7.558 10.557 -7.094 1.00 66.69 94 THR A C 1
ATOM 740 O O . THR A 1 94 ? 7.593 11.750 -6.771 1.00 66.69 94 THR A O 1
ATOM 743 N N . ARG A 1 95 ? 7.443 10.165 -8.371 1.00 65.75 95 ARG A N 1
ATOM 744 C CA . ARG A 1 95 ? 7.183 11.073 -9.495 1.00 65.75 95 ARG A CA 1
ATOM 745 C C . ARG A 1 95 ? 5.703 11.464 -9.554 1.00 65.75 95 ARG A C 1
ATOM 747 O O . ARG A 1 95 ? 5.404 12.650 -9.612 1.00 65.75 95 ARG A O 1
ATOM 754 N N . THR A 1 96 ? 4.780 10.506 -9.467 1.00 61.50 96 THR A N 1
ATOM 755 C CA . THR A 1 96 ? 3.328 10.761 -9.531 1.00 61.50 96 THR A CA 1
ATOM 756 C C . THR A 1 96 ? 2.777 11.464 -8.288 1.00 61.50 96 THR A C 1
ATOM 758 O O . THR A 1 96 ? 1.920 12.337 -8.413 1.00 61.50 96 THR A O 1
ATOM 761 N N . SER A 1 97 ? 3.296 11.164 -7.094 1.00 58.38 97 SER A N 1
ATOM 762 C CA . SER A 1 97 ? 2.885 11.817 -5.841 1.00 58.38 97 SER A CA 1
ATOM 763 C C . SER A 1 97 ? 3.300 13.288 -5.805 1.00 58.38 97 SER A C 1
ATOM 765 O O . SER A 1 97 ? 2.558 14.124 -5.295 1.00 58.38 97 SER A O 1
ATOM 767 N N . ARG A 1 98 ? 4.440 13.632 -6.426 1.00 54.16 98 ARG A N 1
ATOM 768 C CA . ARG A 1 98 ? 4.848 15.030 -6.652 1.00 54.16 98 ARG A CA 1
ATOM 769 C C . ARG A 1 98 ? 3.955 15.756 -7.660 1.00 54.16 98 ARG A C 1
ATOM 771 O O . ARG A 1 98 ? 3.775 16.961 -7.533 1.00 54.16 98 ARG A O 1
ATOM 778 N N . CYS A 1 99 ? 3.353 15.035 -8.605 1.00 47.94 99 CYS A N 1
ATOM 779 C CA . CYS A 1 99 ? 2.438 15.589 -9.606 1.00 47.94 99 CYS A CA 1
ATOM 780 C C . CYS A 1 99 ? 0.978 15.736 -9.129 1.00 47.94 99 CYS A C 1
ATOM 782 O O . CYS A 1 99 ? 0.130 16.145 -9.912 1.00 47.94 99 CYS A O 1
ATOM 784 N N . GLY A 1 100 ? 0.668 15.470 -7.855 1.00 45.53 100 GLY A N 1
ATOM 785 C CA . GLY A 1 100 ? -0.619 15.852 -7.259 1.00 45.53 100 GLY A CA 1
ATOM 786 C C . GLY A 1 100 ? -1.712 14.780 -7.238 1.00 45.53 100 GLY A C 1
ATOM 787 O O . GLY A 1 100 ? -2.762 15.041 -6.661 1.00 45.53 100 GLY A O 1
ATOM 788 N N . PHE A 1 101 ? -1.467 13.562 -7.739 1.00 42.34 101 PHE A N 1
ATOM 789 C CA . PHE A 1 101 ? -2.459 12.466 -7.717 1.00 42.34 101 PHE A CA 1
ATOM 790 C C . PHE A 1 101 ? -2.866 12.022 -6.294 1.00 42.34 101 PHE A C 1
ATOM 792 O O . PHE A 1 101 ? -3.896 11.389 -6.101 1.00 42.34 101 PHE A O 1
ATOM 799 N N . MET A 1 102 ? -2.083 12.385 -5.273 1.00 39.62 102 MET A N 1
ATOM 800 C CA . MET A 1 102 ? -2.378 12.085 -3.866 1.00 39.62 102 MET A CA 1
ATOM 801 C C . MET A 1 102 ? -3.048 13.217 -3.082 1.00 39.62 102 MET A C 1
ATOM 803 O O . MET A 1 102 ? -3.406 13.005 -1.926 1.00 39.62 102 MET A O 1
ATOM 807 N N . LYS A 1 103 ? -3.237 14.409 -3.664 1.00 46.25 103 LYS A N 1
ATOM 808 C CA . LYS A 1 103 ? -3.972 15.485 -2.971 1.00 46.25 103 LYS A CA 1
ATOM 809 C C . LYS A 1 103 ? -5.458 15.151 -2.777 1.00 46.25 103 LYS A C 1
ATOM 811 O O . LYS A 1 103 ? -6.103 15.788 -1.958 1.00 46.25 103 LYS A O 1
ATOM 816 N N . THR A 1 104 ? -5.968 14.153 -3.495 1.00 40.94 104 THR A N 1
ATOM 817 C CA . THR A 1 104 ? -7.383 13.757 -3.553 1.00 40.94 104 THR A CA 1
ATOM 818 C C . THR A 1 104 ? -7.815 12.765 -2.465 1.00 40.94 104 THR A C 1
ATOM 820 O O . THR A 1 104 ? -8.967 12.359 -2.449 1.00 40.94 104 THR A O 1
ATOM 823 N N . LEU A 1 105 ? -6.909 12.350 -1.574 1.00 40.78 105 LEU A N 1
ATOM 824 C CA . LEU A 1 105 ? -7.203 11.473 -0.428 1.00 40.78 105 LEU A CA 1
ATOM 825 C C . LEU A 1 105 ? -7.066 12.238 0.901 1.00 40.78 105 LEU A C 1
ATOM 827 O O . LEU A 1 105 ? -6.457 11.727 1.847 1.00 40.78 105 LEU A O 1
ATOM 831 N N . ARG A 1 106 ? -7.534 13.487 0.922 1.00 39.28 106 ARG A N 1
ATOM 832 C CA . ARG A 1 106 ? -7.639 14.337 2.109 1.00 39.28 106 ARG A CA 1
ATOM 833 C C . ARG A 1 106 ? -9.109 14.627 2.369 1.00 39.28 106 ARG A C 1
ATOM 835 O O . ARG A 1 106 ? -9.815 14.866 1.367 1.00 39.28 106 ARG A O 1
#

Foldseek 3Di:
DVVVVVVVVVVVVVVVVVVPPPPVVVVVVVVVVVVVVLVVLVVVCLVVVVFVSVLVSDDQQDWDAAPVRDIDGHHNCPPVVPVPVSCVRSVSCVVVVVVPPPVVVD

Sequence (106 aa):
MKHIIYLTALTVALLICQGQQSAVLGAESATEQEVRQALEKYRTALVNRDAPTLEQIWTDDYTFTNGGGRQFRKLSAWPTSNPAQLRSILSTWTRTSRCGFMKTLR

pLDDT: mean 72.29, std 14.58, range [39.28, 91.31]